Protein AF-K1R845-F1 (afdb_monomer)

Nearest PDB structures (foldseek):
  6k5p-assembly1_A  TM=7.950E-01  e=1.118E-03  Culex quinquefasciatus
  4nzf-assembly1_A  TM=5.442E-01  e=3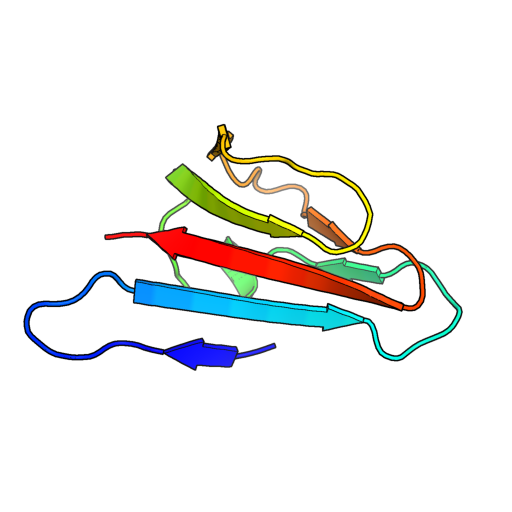.978E-01  Geobacillus stearothermophilus
  6ttd-assembly2_B  TM=6.824E-01  e=1.728E+00  Aquifex aeolicus
  4ogz-assembly2_B  TM=5.881E-01  e=8.994E-01  Bacteroides fragilis NCTC 9343
  4gvl-assembly1_A  TM=4.403E-01  e=1.636E+00  Geobacter sulfurreducens PCA

Radius of gyration: 11.61 Å; Cα contacts (8 Å, |Δi|>4): 155; chains: 1; bounding box: 29×24×26 Å

Solvent-accessible surface area (backbone atoms only — not comparable to full-atom values): 4140 Å² total; per-residue (Å²): 109,53,75,48,75,52,93,98,53,65,31,35,39,43,41,64,35,87,47,88,55,74,46,75,46,38,60,41,82,76,67,69,51,65,43,66,30,29,38,72,38,42,73,90,46,99,50,80,46,79,44,73,58,56,94,82,41,49,78,36,48,48,66,24,38,40,32,35,40,34,121

InterPro domains:
  IPR013780 Glycosyl hydrolase, all-beta [G3DSA:2.60.40.1180] (1-71)

Foldseek 3Di:
DDWDDDPPFWIKDKDWAQAQAKDWAQPCVVPVFAQWWFWPDKDPDPGTDIGGRDPRTDMAHHRIITMITGD

Organism: Magallana gigas (NCBI:txid29159)

Sequence (71 aa):
MYTRKADGFPGYLVAINLGTSKVTESFHAATGIPKEVKVVFHTHKDENSAISLSDTSYILDPSHAVVLEYQ

Secondary structure (DSSP, 8-state):
-EEE--TTS-EEEEEE--SSS-EEE-HHHHH---SEEEEEEESSS----EEE--TT-EEE-TT-EEEEEE-

Structure (mmCIF, N/CA/C/O backbone):
data_AF-K1R845-F1
#
_entry.id   AF-K1R845-F1
#
loop_
_atom_site.group_PDB
_atom_site.id
_atom_site.type_symbol
_atom_site.label_atom_id
_atom_site.label_alt_id
_atom_site.label_comp_id
_atom_site.label_asym_id
_atom_site.label_entity_id
_atom_site.label_seq_id
_atom_site.pdbx_PDB_ins_code
_atom_site.Cartn_x
_atom_site.Cartn_y
_atom_site.Cartn_z
_atom_site.occupancy
_atom_site.B_iso_or_equiv
_atom_site.auth_seq_id
_atom_site.auth_comp_id
_atom_site.auth_asym_id
_atom_site.auth_atom_id
_atom_site.pdbx_PDB_model_num
ATOM 1 N N . MET A 1 1 ? -3.968 1.241 -8.773 1.00 93.62 1 MET A N 1
ATOM 2 C CA . MET A 1 1 ? -4.183 1.378 -7.317 1.00 93.62 1 MET A CA 1
ATOM 3 C C . MET A 1 1 ? -5.677 1.473 -7.063 1.00 93.62 1 MET A C 1
ATOM 5 O O . MET A 1 1 ? -6.351 2.109 -7.863 1.00 93.62 1 MET A O 1
ATOM 9 N N . TYR A 1 2 ? -6.194 0.838 -6.014 1.00 96.12 2 TYR A N 1
ATOM 10 C CA . TYR A 1 2 ? -7.599 0.955 -5.609 1.00 96.12 2 TYR A CA 1
ATOM 11 C C . TYR A 1 2 ? -7.752 0.749 -4.099 1.00 96.12 2 TYR A C 1
ATOM 13 O O . TYR A 1 2 ? -6.898 0.125 -3.466 1.00 96.12 2 TYR A O 1
ATOM 21 N N . THR A 1 3 ? -8.847 1.257 -3.535 1.00 97.38 3 THR A N 1
ATOM 22 C CA . THR A 1 3 ? -9.246 1.008 -2.146 1.00 97.38 3 THR A CA 1
ATOM 23 C C . THR A 1 3 ? -10.425 0.041 -2.087 1.00 97.38 3 THR A C 1
ATOM 25 O O . THR A 1 3 ? -11.243 -0.032 -3.005 1.00 97.38 3 THR A O 1
ATOM 28 N N . ARG A 1 4 ? -10.516 -0.726 -1.001 1.00 96.94 4 ARG A N 1
ATOM 29 C CA . ARG A 1 4 ? -11.601 -1.674 -0.738 1.00 96.94 4 ARG A CA 1
ATOM 30 C C . ARG A 1 4 ? -12.035 -1.538 0.713 1.00 96.94 4 ARG A C 1
ATOM 32 O O . ARG A 1 4 ? -11.216 -1.676 1.616 1.00 96.94 4 ARG A O 1
ATOM 39 N N . LYS A 1 5 ? -13.326 -1.294 0.929 1.00 95.62 5 LYS A N 1
ATOM 40 C CA . LYS A 1 5 ? -13.965 -1.229 2.250 1.00 95.62 5 LYS A CA 1
ATOM 41 C C . LYS A 1 5 ? -15.194 -2.132 2.267 1.00 95.62 5 LYS A C 1
ATOM 43 O O . LYS A 1 5 ? -15.852 -2.280 1.240 1.00 95.62 5 LYS A O 1
ATOM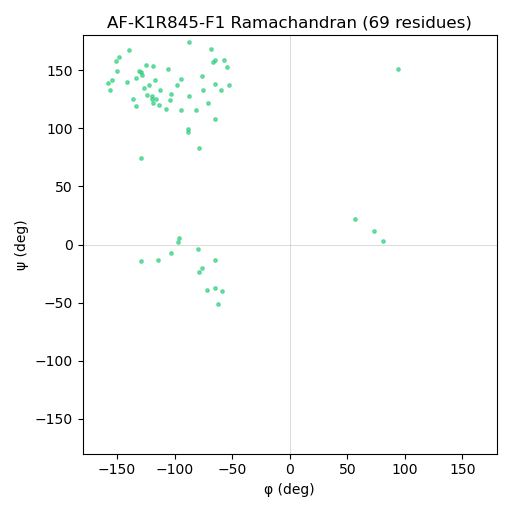 48 N N . ALA A 1 6 ? -15.474 -2.743 3.410 1.00 95.81 6 ALA A N 1
ATOM 49 C CA . ALA A 1 6 ? -16.726 -3.444 3.670 1.00 95.81 6 ALA A CA 1
ATOM 50 C C . ALA A 1 6 ? -17.045 -3.378 5.162 1.00 95.81 6 ALA A C 1
ATOM 52 O O . ALA A 1 6 ? -16.127 -3.361 5.983 1.00 95.81 6 ALA A O 1
ATOM 53 N N . ASP A 1 7 ? -18.330 -3.381 5.498 1.00 95.44 7 ASP A N 1
ATOM 54 C CA . ASP A 1 7 ? -18.784 -3.290 6.882 1.00 95.44 7 ASP A CA 1
ATOM 55 C C . ASP A 1 7 ? -18.249 -4.458 7.721 1.00 95.44 7 ASP A C 1
ATOM 57 O O . ASP A 1 7 ? -18.306 -5.618 7.311 1.00 95.44 7 ASP A O 1
ATOM 61 N N . GLY A 1 8 ? -17.710 -4.139 8.899 1.00 94.88 8 GLY A N 1
ATOM 62 C CA . GLY A 1 8 ? -17.108 -5.117 9.810 1.00 94.88 8 GLY A CA 1
ATOM 63 C C . GLY A 1 8 ? -15.671 -5.533 9.472 1.00 94.88 8 GLY A C 1
ATOM 64 O O . GLY A 1 8 ? -15.121 -6.375 10.178 1.00 94.88 8 GLY A O 1
ATOM 65 N N . PHE A 1 9 ? -15.046 -4.949 8.443 1.00 95.38 9 PHE A N 1
ATOM 66 C CA . PHE A 1 9 ? -13.655 -5.218 8.065 1.00 95.38 9 PHE A CA 1
ATOM 67 C C . PHE A 1 9 ? -12.824 -3.929 8.003 1.00 95.38 9 PHE A C 1
ATOM 69 O O . PHE A 1 9 ? -13.378 -2.863 7.722 1.00 95.38 9 PHE A O 1
ATOM 76 N N . PRO A 1 10 ? -11.493 -4.014 8.190 1.00 96.25 10 PRO A N 1
ATOM 77 C CA . PRO A 1 10 ? -10.599 -2.904 7.885 1.00 96.25 10 PRO A CA 1
ATOM 78 C C . PRO A 1 10 ? -10.708 -2.450 6.422 1.00 96.25 10 PRO A C 1
ATOM 80 O O . PRO A 1 10 ? -11.127 -3.197 5.528 1.00 96.25 10 PRO A O 1
ATOM 83 N N . GLY A 1 11 ? -10.290 -1.213 6.170 1.00 97.75 11 GLY A N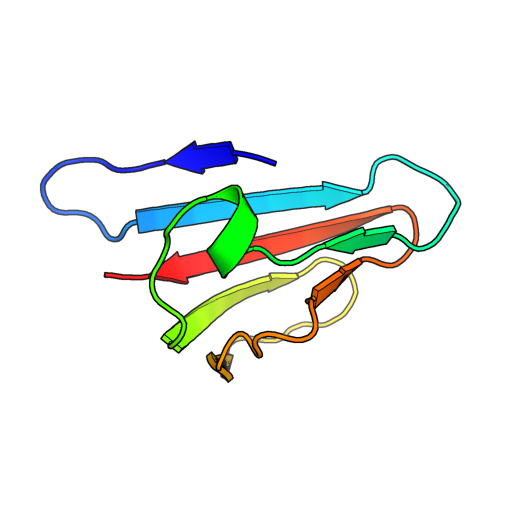 1
ATOM 84 C CA . GLY A 1 11 ? -10.032 -0.719 4.828 1.00 97.75 11 GLY A CA 1
ATOM 85 C C . GLY A 1 11 ? -8.711 -1.257 4.289 1.00 97.75 11 GLY A C 1
ATOM 86 O O . GLY A 1 11 ? -7.740 -1.411 5.027 1.00 97.75 11 GLY A O 1
ATOM 87 N N . TYR A 1 12 ? -8.670 -1.512 2.983 1.00 97.56 12 TYR A N 1
ATOM 88 C CA . TYR A 1 12 ? -7.459 -1.953 2.301 1.00 97.56 12 TYR A CA 1
ATOM 89 C C . TYR A 1 12 ? -7.145 -1.067 1.104 1.00 97.56 12 TYR A C 1
ATOM 91 O O . TYR A 1 12 ? -8.025 -0.772 0.295 1.00 97.56 12 TYR A O 1
ATOM 99 N N . LEU A 1 13 ? -5.881 -0.676 0.966 1.00 97.19 13 LEU A N 1
ATOM 100 C CA . LEU A 1 13 ? -5.327 -0.103 -0.254 1.00 97.19 13 LEU A CA 1
ATOM 101 C C . LEU A 1 13 ? -4.496 -1.175 -0.945 1.00 97.19 13 LEU A C 1
ATOM 103 O O . LEU A 1 13 ? -3.607 -1.758 -0.331 1.00 97.19 13 LEU A O 1
ATOM 107 N N . VAL A 1 14 ? -4.742 -1.383 -2.234 1.00 97.25 14 VAL A N 1
ATOM 108 C CA . VAL A 1 14 ? -3.910 -2.234 -3.083 1.00 97.25 14 VAL A CA 1
ATOM 109 C C . VAL A 1 14 ? -3.235 -1.362 -4.132 1.00 97.25 14 VAL A C 1
ATOM 111 O O . VAL A 1 14 ? -3.897 -0.711 -4.951 1.00 97.25 14 VAL A O 1
ATOM 114 N N . ALA A 1 15 ? -1.904 -1.360 -4.127 1.00 96.38 15 ALA A N 1
ATOM 115 C CA . ALA A 1 15 ? -1.097 -0.668 -5.119 1.00 96.38 15 ALA A CA 1
ATOM 116 C C . ALA A 1 15 ? -0.131 -1.654 -5.781 1.00 96.38 15 ALA A C 1
ATOM 118 O O . ALA A 1 15 ? 0.565 -2.413 -5.114 1.00 96.38 15 ALA A O 1
ATOM 119 N N . ILE A 1 16 ? -0.131 -1.662 -7.114 1.00 96.94 16 ILE A N 1
ATOM 120 C CA . ILE A 1 16 ? 0.656 -2.583 -7.931 1.00 96.94 16 ILE A CA 1
ATOM 121 C C . ILE A 1 16 ? 1.331 -1.756 -9.015 1.00 96.94 16 ILE A C 1
ATOM 123 O O . ILE A 1 16 ? 0.649 -1.126 -9.826 1.00 96.94 16 ILE A O 1
ATOM 127 N N . ASN A 1 17 ? 2.658 -1.769 -9.029 1.00 96.94 17 ASN A N 1
ATOM 128 C CA . ASN A 1 17 ? 3.450 -1.271 -10.135 1.00 96.94 17 ASN A CA 1
ATOM 129 C C . ASN A 1 17 ? 3.667 -2.404 -11.146 1.00 96.94 17 ASN A C 1
ATOM 131 O O . ASN A 1 17 ? 4.532 -3.254 -10.962 1.00 96.94 17 ASN A O 1
ATOM 135 N N . LEU A 1 18 ? 2.873 -2.410 -12.218 1.00 95.94 18 LEU A N 1
ATOM 13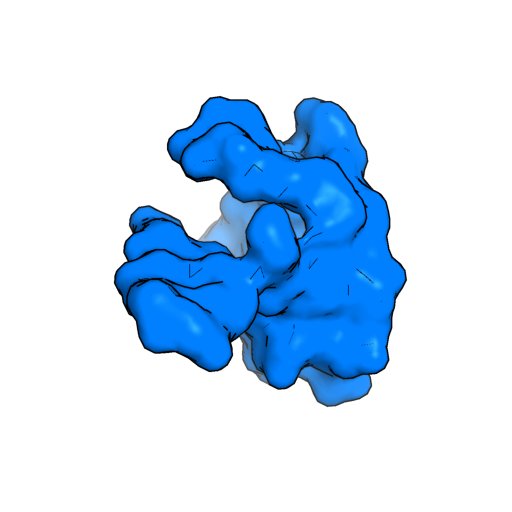6 C CA . LEU A 1 18 ? 3.004 -3.372 -13.322 1.00 95.94 18 LEU A CA 1
ATOM 137 C C . LEU A 1 18 ? 4.134 -3.010 -14.306 1.00 95.94 18 LEU A C 1
ATOM 139 O O . LEU A 1 18 ? 4.367 -3.738 -15.267 1.00 95.94 18 LEU A O 1
ATOM 143 N N . GLY A 1 19 ? 4.795 -1.866 -14.112 1.00 95.94 19 GLY A N 1
ATOM 144 C CA . GLY A 1 19 ? 5.848 -1.372 -14.987 1.00 95.94 19 GLY A CA 1
ATOM 145 C C . GLY A 1 19 ? 7.241 -1.892 -14.632 1.00 95.94 19 GLY A C 1
ATOM 146 O O . GLY A 1 19 ? 7.473 -2.541 -13.610 1.00 95.94 19 GLY A O 1
ATOM 147 N N . THR A 1 20 ? 8.195 -1.539 -15.491 1.00 96.94 20 THR A N 1
ATOM 148 C CA . THR A 1 20 ? 9.627 -1.840 -15.333 1.00 96.94 20 THR A CA 1
ATOM 149 C C . THR A 1 20 ? 10.422 -0.684 -14.720 1.00 96.94 20 THR A C 1
ATOM 151 O O . THR A 1 20 ? 11.639 -0.774 -14.580 1.00 96.94 20 THR A O 1
ATOM 154 N N . SER A 1 21 ? 9.758 0.418 -14.370 1.00 97.19 21 SER A N 1
ATOM 155 C CA . SER A 1 21 ? 10.368 1.615 -13.784 1.00 97.19 21 SER A CA 1
ATOM 156 C C . SER A 1 21 ? 9.793 1.889 -12.402 1.00 97.19 21 SER A C 1
ATOM 158 O O . SER A 1 21 ? 8.663 1.507 -12.105 1.00 97.19 21 SER A O 1
ATOM 160 N N . LYS A 1 22 ? 10.576 2.561 -11.556 1.00 95.94 22 LYS A N 1
ATOM 161 C CA . LYS A 1 22 ? 10.144 3.007 -10.231 1.00 95.94 22 LYS A CA 1
ATOM 162 C C . LYS A 1 22 ? 9.028 4.045 -10.348 1.00 95.94 22 LYS A C 1
ATOM 164 O O . LYS A 1 22 ? 9.123 4.952 -11.172 1.00 95.94 22 LYS A O 1
ATOM 169 N N . VAL A 1 23 ? 8.021 3.927 -9.490 1.00 94.06 23 VAL A N 1
ATOM 170 C CA . VAL A 1 23 ? 6.921 4.887 -9.365 1.00 94.06 23 VAL A CA 1
ATOM 171 C C . VAL A 1 23 ? 6.882 5.404 -7.935 1.00 94.06 2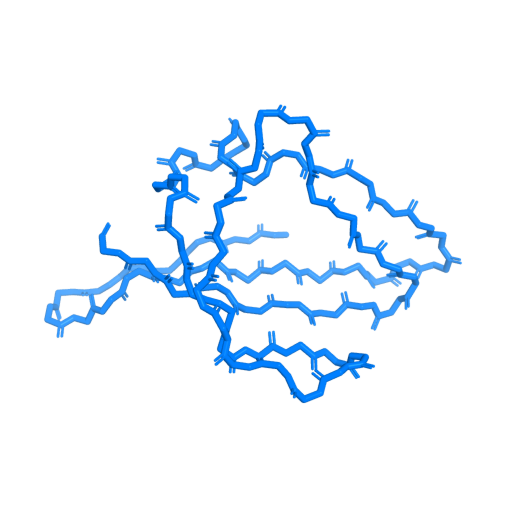3 VAL A C 1
ATOM 173 O O . VAL A 1 23 ? 7.028 4.639 -6.986 1.00 94.06 23 VAL A O 1
ATOM 176 N N . THR A 1 24 ? 6.681 6.707 -7.790 1.00 93.19 24 THR A N 1
ATOM 177 C CA . THR A 1 24 ? 6.551 7.375 -6.497 1.00 93.19 24 THR A CA 1
ATOM 178 C C . THR A 1 24 ? 5.173 8.014 -6.448 1.00 93.19 24 THR A C 1
ATOM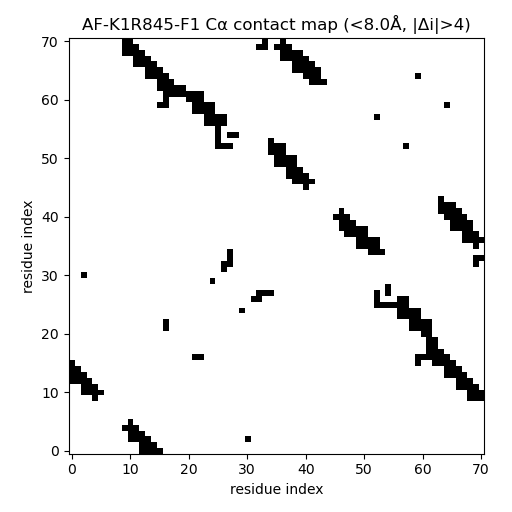 180 O O . THR A 1 24 ? 4.854 8.807 -7.328 1.00 93.19 24 THR A O 1
ATOM 183 N N . GLU A 1 25 ? 4.358 7.655 -5.457 1.00 90.62 25 GLU A N 1
ATOM 184 C CA . GLU A 1 25 ? 2.962 8.097 -5.369 1.00 90.62 25 GLU A CA 1
ATOM 185 C C . GLU A 1 25 ? 2.560 8.398 -3.924 1.00 90.62 25 GLU A C 1
ATOM 187 O O . GLU A 1 25 ? 2.912 7.661 -3.001 1.00 90.62 25 GLU A O 1
ATOM 192 N N . SER A 1 26 ? 1.796 9.468 -3.707 1.00 92.25 26 SER A N 1
ATOM 193 C CA . SER A 1 26 ? 1.276 9.785 -2.376 1.00 92.25 26 SER A CA 1
ATOM 194 C C . SER A 1 26 ? -0.056 9.081 -2.161 1.00 92.25 26 SER A C 1
ATOM 196 O O . SER A 1 26 ? -1.112 9.566 -2.561 1.00 92.25 26 SER A O 1
ATOM 198 N N . PHE A 1 27 ? -0.024 7.923 -1.498 1.00 93.00 27 PHE A N 1
ATOM 199 C CA . PHE A 1 27 ? -1.230 7.128 -1.257 1.00 93.00 27 PHE A CA 1
ATOM 200 C C . PHE A 1 27 ? -2.298 7.892 -0.468 1.00 93.00 27 PHE A C 1
ATOM 202 O O . PHE A 1 27 ? -3.476 7.816 -0.819 1.00 93.00 27 PHE A O 1
ATOM 209 N N . HIS A 1 28 ? -1.901 8.673 0.542 1.00 92.12 28 HIS A N 1
ATOM 210 C CA . HIS A 1 28 ? -2.826 9.526 1.290 1.00 92.12 28 HIS A CA 1
ATOM 211 C C . HIS A 1 28 ? -3.472 10.580 0.382 1.00 92.12 28 HIS A C 1
ATOM 213 O O . HIS A 1 28 ? -4.695 10.664 0.331 1.00 92.12 28 HIS A O 1
ATOM 219 N N . ALA A 1 29 ? -2.678 11.340 -0.379 1.00 91.88 29 ALA A N 1
ATOM 220 C CA . ALA A 1 29 ? -3.212 12.400 -1.234 1.00 91.88 29 ALA A CA 1
ATOM 221 C C . ALA A 1 29 ? -4.097 11.850 -2.365 1.00 91.88 29 ALA A C 1
ATOM 223 O O . ALA A 1 29 ? -5.118 12.445 -2.697 1.00 91.88 29 ALA A O 1
ATOM 224 N N . ALA A 1 30 ? -3.733 10.698 -2.930 1.00 91.75 30 ALA A N 1
ATOM 225 C CA . ALA A 1 30 ? -4.447 10.100 -4.050 1.00 91.75 30 ALA A CA 1
ATOM 226 C C . ALA A 1 30 ? -5.741 9.372 -3.647 1.00 91.75 30 ALA A C 1
ATOM 228 O O . ALA A 1 30 ? -6.621 9.194 -4.487 1.00 91.75 30 ALA A O 1
ATOM 229 N N . THR A 1 31 ? -5.869 8.918 -2.393 1.00 92.94 31 THR A N 1
ATOM 230 C CA . THR A 1 31 ? -7.005 8.068 -1.974 1.00 92.94 31 THR A CA 1
ATOM 231 C C . THR A 1 31 ? -7.747 8.526 -0.722 1.00 92.94 31 THR A C 1
ATOM 233 O O . THR A 1 31 ? -8.843 8.034 -0.458 1.00 92.94 31 THR A O 1
ATOM 236 N N . GLY A 1 32 ? -7.183 9.451 0.056 1.00 92.56 32 GLY A N 1
ATOM 237 C CA . GLY A 1 32 ? -7.774 9.959 1.295 1.00 92.56 32 GLY A CA 1
ATOM 238 C C . GLY A 1 32 ? -7.740 8.979 2.473 1.00 92.56 32 GLY A C 1
ATOM 239 O O . GLY A 1 32 ? -8.408 9.220 3.477 1.00 92.56 32 GLY A O 1
ATOM 240 N N . ILE A 1 33 ? -7.000 7.870 2.374 1.00 93.94 33 ILE A N 1
ATOM 241 C CA . ILE A 1 33 ? -6.831 6.920 3.487 1.00 93.94 33 ILE A CA 1
ATOM 242 C C . ILE A 1 33 ? -6.036 7.557 4.638 1.00 93.94 33 ILE A C 1
ATOM 244 O O . ILE A 1 33 ? -5.287 8.498 4.388 1.00 93.94 33 ILE A O 1
ATOM 248 N N . PRO A 1 34 ? -6.150 7.077 5.887 1.00 93.94 34 PRO A N 1
ATOM 249 C CA . PRO A 1 34 ? -5.347 7.582 7.000 1.00 93.94 34 PRO A CA 1
ATOM 250 C C . PRO A 1 34 ? -3.843 7.531 6.716 1.00 93.94 34 PRO A C 1
ATOM 252 O O . PRO A 1 34 ? -3.377 6.694 5.947 1.00 93.94 34 PRO A O 1
ATOM 255 N N . LYS A 1 35 ? -3.078 8.421 7.357 1.00 93.38 35 LYS A N 1
ATOM 256 C CA . LYS A 1 35 ? -1.613 8.407 7.237 1.00 93.38 35 LYS A CA 1
ATOM 257 C C . LYS A 1 35 ? -0.999 7.218 7.971 1.00 93.38 35 LYS A C 1
ATOM 259 O O . LYS A 1 35 ? -0.078 6.602 7.458 1.00 93.38 35 LYS A O 1
ATOM 264 N N . GLU A 1 36 ? -1.532 6.870 9.136 1.00 94.56 36 GLU A N 1
ATOM 265 C CA . GLU A 1 36 ? -1.098 5.686 9.876 1.00 94.56 36 GLU A CA 1
ATOM 266 C C . GLU A 1 36 ? -1.780 4.442 9.309 1.00 94.56 36 GLU A C 1
ATOM 268 O O . GLU A 1 36 ? -3.006 4.311 9.359 1.00 94.56 36 GLU A O 1
ATOM 273 N N . VAL A 1 37 ? -0.980 3.536 8.755 1.00 94.69 37 VAL A N 1
ATOM 274 C CA . VAL A 1 37 ? -1.445 2.311 8.095 1.00 94.69 37 VAL A CA 1
ATOM 275 C C . VAL A 1 37 ? -0.534 1.147 8.454 1.00 94.69 37 VAL A C 1
ATOM 277 O O . VAL A 1 37 ? 0.565 1.321 8.976 1.00 94.69 37 VAL A O 1
ATOM 280 N N . LYS A 1 38 ? -0.968 -0.069 8.146 1.00 95.38 38 LYS A N 1
ATOM 281 C CA . LYS A 1 38 ? -0.179 -1.281 8.343 1.00 95.38 38 LYS A CA 1
ATOM 282 C C . LYS A 1 38 ? 0.105 -1.937 7.004 1.00 95.38 38 LYS A C 1
ATOM 284 O O . LYS A 1 38 ? -0.821 -2.249 6.263 1.00 95.38 38 LYS A O 1
ATOM 289 N N . VAL A 1 39 ? 1.372 -2.178 6.692 1.00 94.62 39 VAL A N 1
ATOM 290 C CA . VAL A 1 39 ? 1.737 -3.020 5.549 1.00 94.62 39 VAL A CA 1
ATOM 291 C C . VAL A 1 39 ? 1.389 -4.456 5.918 1.00 94.62 39 VAL A C 1
ATOM 293 O O . VAL A 1 39 ? 1.869 -4.957 6.928 1.00 94.62 39 VAL A O 1
ATOM 296 N N . VAL A 1 40 ? 0.531 -5.110 5.138 1.00 95.56 40 VAL A N 1
ATOM 297 C CA . VAL A 1 40 ? 0.118 -6.508 5.385 1.00 95.56 40 VAL A CA 1
ATOM 298 C C . VAL A 1 40 ? 0.576 -7.461 4.289 1.00 95.56 40 VAL A C 1
ATOM 300 O O . VAL A 1 40 ? 0.539 -8.676 4.464 1.00 95.56 40 VAL A O 1
ATOM 303 N N . PHE A 1 41 ? 1.013 -6.914 3.159 1.00 94.88 41 PHE A N 1
ATOM 304 C CA . PHE A 1 41 ? 1.612 -7.672 2.076 1.00 94.88 41 PHE A CA 1
ATOM 305 C C . PHE A 1 41 ? 2.536 -6.771 1.271 1.00 94.88 41 PHE A C 1
ATOM 307 O O . PHE A 1 41 ? 2.202 -5.615 1.001 1.00 94.88 41 PHE A O 1
ATOM 314 N N . HIS A 1 42 ? 3.664 -7.324 0.843 1.00 93.31 42 HIS A N 1
ATOM 315 C CA . HIS A 1 42 ? 4.628 -6.643 0.002 1.00 93.31 42 HIS A CA 1
ATOM 316 C C . HIS A 1 42 ? 5.451 -7.676 -0.781 1.00 93.31 42 HIS A C 1
ATOM 318 O O . HIS A 1 42 ? 5.922 -8.652 -0.209 1.00 93.31 42 HIS A O 1
ATOM 324 N N . THR A 1 43 ? 5.634 -7.497 -2.094 1.00 94.25 43 THR A N 1
ATOM 325 C CA . THR A 1 43 ? 6.288 -8.536 -2.922 1.00 94.25 43 THR A CA 1
ATOM 326 C C . THR A 1 43 ? 7.805 -8.608 -2.776 1.00 94.25 43 THR A C 1
ATOM 328 O O . THR A 1 43 ? 8.390 -9.625 -3.130 1.00 94.25 43 THR A O 1
ATOM 331 N N . HIS A 1 44 ? 8.462 -7.550 -2.295 1.00 89.06 44 HIS A N 1
ATOM 332 C CA . HIS A 1 44 ? 9.932 -7.471 -2.266 1.00 89.06 44 HIS A CA 1
ATOM 333 C C . HIS A 1 44 ? 10.540 -7.721 -0.877 1.00 89.06 44 HIS A C 1
ATOM 335 O O . HIS A 1 44 ? 11.759 -7.758 -0.732 1.00 89.06 44 HIS A O 1
ATOM 341 N N . LYS A 1 45 ? 9.704 -7.836 0.157 1.00 88.06 45 LYS A N 1
ATOM 342 C CA . LYS A 1 45 ? 10.087 -7.981 1.567 1.00 88.06 45 LYS A CA 1
ATOM 343 C C . LYS A 1 45 ? 8.926 -8.609 2.314 1.00 88.06 45 LYS A C 1
ATOM 345 O O . LYS A 1 45 ? 7.799 -8.152 2.136 1.00 88.06 45 LYS A O 1
ATOM 350 N N . ASP A 1 46 ? 9.230 -9.533 3.212 1.00 81.06 46 ASP A N 1
ATOM 351 C CA . ASP A 1 46 ? 8.275 -10.014 4.204 1.00 81.06 46 ASP A CA 1
ATOM 352 C C . ASP A 1 46 ? 8.188 -8.995 5.339 1.00 81.06 46 ASP A C 1
ATOM 354 O O . ASP A 1 46 ? 8.883 -9.084 6.351 1.00 81.06 46 ASP A O 1
ATOM 358 N N . GLU A 1 47 ? 7.372 -7.965 5.128 1.00 78.56 47 GLU A N 1
ATOM 359 C CA . GLU A 1 47 ? 7.184 -6.885 6.086 1.00 78.56 47 GLU A CA 1
ATOM 360 C C . GLU A 1 47 ? 5.720 -6.807 6.528 1.00 78.56 47 GLU A C 1
ATOM 362 O O . GLU A 1 47 ? 4.806 -6.704 5.711 1.00 78.56 47 GLU A O 1
ATOM 367 N N . ASN A 1 48 ? 5.519 -6.872 7.846 1.00 84.38 48 ASN A N 1
ATOM 368 C CA . ASN A 1 48 ? 4.226 -6.705 8.497 1.00 84.38 48 ASN A CA 1
ATOM 369 C C . ASN A 1 48 ? 4.359 -5.668 9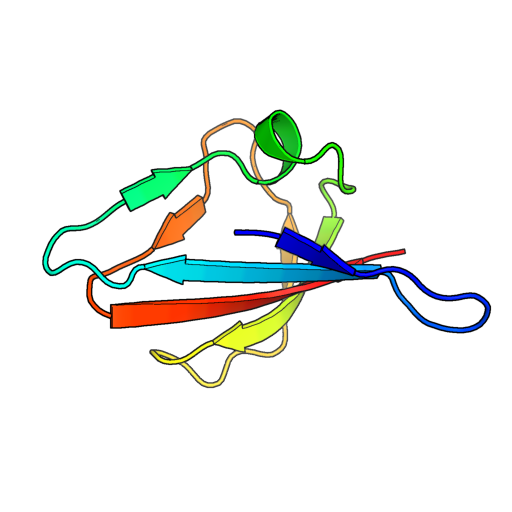.617 1.00 84.38 48 ASN A C 1
ATOM 371 O O . ASN A 1 48 ? 4.479 -6.010 10.796 1.00 84.38 48 ASN A O 1
ATOM 375 N N . 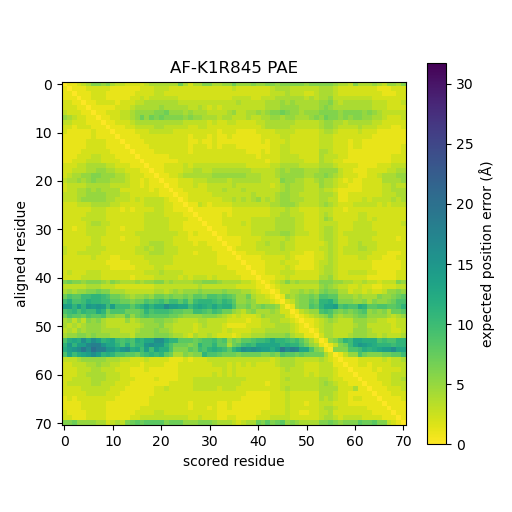SER A 1 49 ? 4.447 -4.400 9.223 1.00 88.75 49 SER A N 1
ATOM 376 C CA . SER A 1 49 ? 4.786 -3.281 10.101 1.00 88.75 49 SER A CA 1
ATOM 377 C C . SER A 1 49 ? 3.773 -2.145 9.967 1.00 88.75 49 SER A C 1
ATOM 379 O O . SER A 1 49 ? 3.173 -1.928 8.910 1.00 88.75 49 SER A O 1
ATOM 381 N N . ALA A 1 50 ? 3.560 -1.425 11.069 1.00 92.44 50 ALA A N 1
ATOM 382 C CA . ALA A 1 50 ? 2.866 -0.147 11.031 1.00 92.44 50 ALA A CA 1
ATOM 383 C C . ALA A 1 50 ? 3.813 0.910 10.456 1.00 92.44 50 ALA A C 1
ATOM 385 O O . ALA A 1 50 ? 4.973 0.995 10.868 1.00 92.44 50 ALA A O 1
ATOM 386 N N . ILE A 1 51 ? 3.313 1.704 9.517 1.00 90.50 51 ILE A N 1
ATOM 387 C CA . ILE A 1 51 ? 4.047 2.792 8.886 1.00 90.50 51 ILE A CA 1
ATOM 388 C C . ILE A 1 51 ? 3.202 4.061 8.902 1.00 90.50 51 ILE A C 1
ATOM 390 O O . ILE A 1 51 ? 1.977 4.019 8.777 1.00 90.50 51 ILE A O 1
ATOM 394 N N . SER A 1 52 ? 3.890 5.194 8.971 1.00 90.69 52 SER A N 1
ATOM 395 C CA . SER A 1 52 ? 3.289 6.493 8.704 1.00 90.69 52 SER A CA 1
ATOM 396 C C . SER A 1 52 ? 3.533 6.837 7.238 1.00 90.69 52 SER A C 1
ATOM 398 O O . SER A 1 52 ? 4.680 6.972 6.799 1.00 90.69 52 SER A O 1
ATOM 400 N N . LEU A 1 53 ? 2.461 6.941 6.456 1.00 87.12 53 LEU A N 1
ATOM 401 C CA . LEU A 1 53 ? 2.503 7.493 5.110 1.00 87.12 53 LEU A CA 1
ATOM 402 C C . LEU A 1 53 ? 2.891 8.966 5.228 1.00 87.12 53 LEU A C 1
ATOM 404 O O . LEU A 1 53 ? 2.104 9.801 5.679 1.00 87.12 53 LEU A O 1
ATOM 408 N N . SER A 1 54 ? 4.122 9.280 4.831 1.00 77.62 54 SER A N 1
ATOM 409 C CA . SER A 1 54 ? 4.575 10.661 4.765 1.00 77.62 54 SER A CA 1
ATOM 410 C C . SER A 1 54 ? 3.788 11.434 3.704 1.00 77.62 54 SER A C 1
ATOM 412 O O . SER A 1 54 ? 3.278 10.874 2.730 1.00 77.62 54 SER A O 1
ATOM 414 N N . ASP A 1 55 ? 3.774 12.760 3.835 1.00 66.62 55 ASP A N 1
ATOM 415 C CA . ASP A 1 55 ? 3.260 13.648 2.784 1.00 66.62 55 ASP A CA 1
ATOM 416 C C . ASP A 1 55 ? 4.108 13.581 1.496 1.00 66.62 55 ASP A C 1
ATOM 418 O O . ASP A 1 55 ? 3.688 14.052 0.442 1.00 66.62 55 ASP A O 1
ATOM 422 N N . THR A 1 56 ? 5.302 12.982 1.572 1.00 64.56 56 THR A N 1
ATOM 423 C CA . THR A 1 56 ? 6.338 13.005 0.533 1.00 64.56 56 THR A CA 1
ATOM 424 C C . THR A 1 56 ? 6.354 11.794 -0.399 1.00 64.56 56 THR A C 1
ATOM 426 O O . THR A 1 56 ? 7.180 11.783 -1.308 1.00 64.56 56 THR A O 1
ATOM 429 N N . SER A 1 57 ? 5.376 10.884 -0.289 1.00 82.12 57 SER A N 1
ATOM 430 C CA . SER A 1 57 ? 5.099 9.750 -1.201 1.00 82.12 57 SER A CA 1
ATOM 431 C C . SER A 1 57 ? 5.724 8.399 -0.825 1.00 82.12 57 SER A C 1
ATOM 433 O O . SER A 1 57 ? 6.793 8.318 -0.228 1.00 82.12 57 SER A O 1
ATOM 435 N N . TYR A 1 58 ? 5.047 7.323 -1.236 1.00 90.69 58 TYR A N 1
ATOM 436 C CA . TYR A 1 58 ? 5.498 5.934 -1.157 1.00 90.69 58 TYR A CA 1
ATOM 437 C C . TYR A 1 58 ? 6.156 5.514 -2.476 1.00 90.69 58 TYR A C 1
ATOM 439 O O . TYR A 1 58 ? 5.698 5.888 -3.557 1.00 90.69 58 TYR A O 1
ATOM 447 N N . ILE A 1 59 ? 7.224 4.720 -2.396 1.00 92.94 59 ILE A N 1
ATOM 448 C CA . ILE A 1 59 ? 7.985 4.267 -3.564 1.00 92.94 59 ILE A CA 1
ATOM 449 C C . ILE A 1 59 ? 7.636 2.811 -3.876 1.00 92.94 59 ILE A C 1
ATOM 451 O O . ILE A 1 59 ? 7.821 1.930 -3.041 1.00 92.94 59 ILE A O 1
ATOM 455 N N . LEU A 1 60 ? 7.198 2.562 -5.108 1.00 93.75 60 LEU A N 1
ATOM 456 C CA . LEU A 1 60 ? 7.005 1.234 -5.675 1.00 93.75 60 LEU A CA 1
ATOM 457 C C . LEU A 1 60 ? 8.098 0.953 -6.710 1.00 93.75 60 LEU A C 1
ATOM 459 O O . LEU A 1 60 ? 8.186 1.611 -7.750 1.00 93.75 60 LEU A O 1
ATOM 463 N N . ASP A 1 61 ? 8.922 -0.053 -6.437 1.00 96.06 61 ASP A N 1
ATOM 464 C CA . ASP A 1 61 ? 9.907 -0.577 -7.388 1.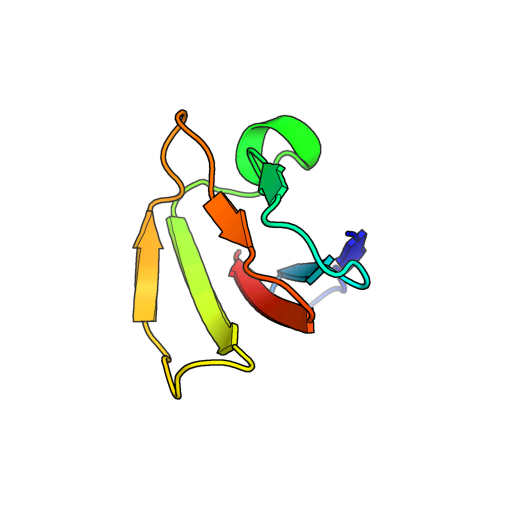00 96.06 61 ASP A CA 1
ATOM 465 C C . ASP A 1 61 ? 9.221 -1.286 -8.580 1.00 96.06 61 ASP A C 1
ATOM 467 O O . ASP A 1 61 ? 8.005 -1.502 -8.563 1.00 96.06 61 ASP A O 1
ATOM 471 N N . PRO A 1 62 ? 9.945 -1.612 -9.664 1.00 97.12 62 PRO A N 1
ATOM 472 C CA . PRO A 1 62 ? 9.394 -2.400 -10.768 1.00 97.12 62 PRO A CA 1
ATOM 473 C C . PRO A 1 62 ? 8.752 -3.711 -10.296 1.00 97.12 62 PRO A C 1
ATOM 475 O O . PRO A 1 62 ? 9.324 -4.412 -9.469 1.00 97.12 62 PRO A O 1
ATOM 478 N N . SER A 1 63 ? 7.584 -4.077 -10.838 1.00 96.06 63 SER A N 1
ATOM 479 C CA . SER A 1 63 ? 6.860 -5.312 -10.455 1.00 96.06 63 SER A CA 1
ATOM 480 C C . SER A 1 63 ? 6.532 -5.430 -8.953 1.00 96.06 63 SER A C 1
ATOM 482 O O . SER A 1 63 ? 6.322 -6.522 -8.418 1.00 96.06 63 SER A O 1
ATOM 484 N N . HIS A 1 64 ? 6.499 -4.304 -8.242 1.00 95.62 64 HIS A N 1
ATOM 485 C CA . HIS A 1 64 ? 6.219 -4.243 -6.815 1.00 95.62 64 HIS A CA 1
ATOM 486 C C . HIS A 1 64 ? 4.711 -4.154 -6.569 1.00 95.62 64 HIS A C 1
ATOM 488 O O . HIS A 1 64 ? 4.041 -3.263 -7.094 1.00 95.62 64 HIS A O 1
ATOM 494 N N . ALA A 1 65 ? 4.179 -5.034 -5.718 1.00 96.00 65 ALA A N 1
ATOM 495 C CA . ALA A 1 65 ? 2.841 -4.885 -5.152 1.00 96.00 65 ALA A CA 1
ATOM 496 C C . ALA A 1 65 ? 2.899 -4.732 -3.631 1.00 96.00 65 ALA A C 1
ATOM 498 O O . ALA A 1 65 ? 3.693 -5.401 -2.970 1.00 96.00 65 ALA A O 1
ATOM 499 N N . VAL A 1 66 ? 2.034 -3.870 -3.101 1.00 96.00 66 VAL A N 1
ATOM 500 C CA . VAL A 1 66 ? 1.844 -3.647 -1.668 1.00 96.00 66 VAL A CA 1
ATOM 501 C C . VAL A 1 66 ? 0.352 -3.636 -1.338 1.00 96.00 66 VAL A C 1
ATOM 503 O O . VAL A 1 66 ? -0.470 -3.135 -2.115 1.00 96.00 66 VAL A O 1
ATOM 506 N N . VAL A 1 67 ? 0.006 -4.188 -0.177 1.00 96.56 67 VAL A N 1
ATOM 507 C CA . VAL A 1 67 ? -1.320 -4.053 0.431 1.00 96.56 67 VAL A CA 1
ATOM 508 C C . VAL A 1 67 ? -1.168 -3.390 1.788 1.00 96.56 67 VAL A C 1
ATOM 510 O O . VAL A 1 67 ? -0.388 -3.847 2.629 1.00 96.56 67 VAL A O 1
ATOM 513 N N . LEU A 1 68 ? -1.932 -2.321 1.991 1.00 95.94 68 LEU A N 1
ATOM 514 C CA . LEU A 1 68 ? -1.984 -1.576 3.241 1.00 95.94 68 LEU A CA 1
ATOM 515 C C . LEU A 1 68 ? -3.353 -1.754 3.880 1.00 95.94 68 LEU A C 1
ATOM 517 O O . LEU A 1 68 ? -4.369 -1.597 3.210 1.00 95.94 68 LEU A O 1
ATOM 521 N N . GLU A 1 69 ? -3.365 -2.052 5.167 1.00 97.06 69 GLU A N 1
ATOM 522 C CA . GLU A 1 69 ? -4.544 -2.101 6.019 1.00 97.06 69 GLU A CA 1
ATOM 523 C C . GLU A 1 69 ? -4.670 -0.791 6.805 1.00 97.06 69 GLU A C 1
ATOM 525 O O . GLU A 1 69 ? -3.679 -0.264 7.315 1.00 97.06 69 GLU A O 1
ATOM 530 N N . TYR A 1 70 ? -5.885 -0.259 6.910 1.00 95.75 70 TYR A N 1
ATOM 531 C CA . TYR A 1 70 ? -6.191 0.956 7.663 1.00 95.75 70 TYR A CA 1
ATOM 532 C C . TYR A 1 70 ? -7.608 0.902 8.250 1.00 95.75 70 TYR A C 1
ATOM 534 O O . TYR A 1 70 ? -8.441 0.111 7.808 1.00 95.75 70 TYR A O 1
ATOM 542 N N . GLN A 1 71 ? -7.876 1.738 9.256 1.00 91.50 71 GLN A N 1
ATOM 543 C CA . GLN A 1 71 ? -9.203 1.892 9.870 1.00 91.50 71 GLN A CA 1
ATOM 544 C C . GLN A 1 71 ? -9.990 3.021 9.193 1.00 91.50 71 GLN A C 1
ATOM 546 O O . GLN A 1 71 ? -9.384 4.079 8.914 1.00 91.50 71 GLN A O 1
#

pLDDT: mean 92.6, std 6.28, range [64.56, 97.75]

Mean predicted aligned error: 3.33 Å